Protein AF-A0A5C7Q0V5-F1 (afdb_monomer_lite)

Structure (mmCIF, N/CA/C/O backbone):
data_AF-A0A5C7Q0V5-F1
#
_entry.id   AF-A0A5C7Q0V5-F1
#
loop_
_atom_site.group_PDB
_atom_site.id
_atom_site.type_symbol
_atom_site.label_atom_id
_atom_site.label_alt_id
_atom_site.label_comp_id
_atom_site.label_asym_id
_atom_site.label_entity_id
_atom_site.label_seq_id
_atom_site.pdbx_PDB_ins_code
_atom_site.Cartn_x
_atom_site.Cartn_y
_atom_site.Cartn_z
_atom_site.occupancy
_atom_site.B_iso_or_equiv
_atom_site.auth_seq_id
_atom_site.auth_comp_id
_atom_site.auth_asym_id
_atom_site.auth_atom_id
_atom_site.pdbx_PDB_model_num
ATOM 1 N N . MET A 1 1 ? 32.000 16.708 -32.837 1.00 38.56 1 MET A N 1
ATOM 2 C CA . MET A 1 1 ? 31.139 15.603 -33.320 1.00 38.56 1 MET A CA 1
ATOM 3 C C . MET A 1 1 ? 31.621 15.268 -34.718 1.00 38.56 1 MET A C 1
ATOM 5 O O . MET A 1 1 ? 31.809 16.200 -35.472 1.00 38.56 1 MET A O 1
ATOM 9 N N . SER A 1 2 ? 31.862 14.047 -35.160 1.00 42.34 2 SER A N 1
ATOM 10 C CA . SER A 1 2 ? 31.792 12.709 -34.586 1.00 42.34 2 SER A CA 1
ATOM 11 C C . SER A 1 2 ? 32.319 11.776 -35.696 1.00 42.34 2 SER A C 1
ATOM 13 O O . SER A 1 2 ? 32.243 12.137 -36.866 1.00 42.34 2 SER A O 1
ATOM 15 N N . ILE A 1 3 ? 32.760 10.574 -35.324 1.00 44.34 3 ILE A N 1
ATOM 16 C CA . ILE A 1 3 ? 33.082 9.421 -36.192 1.00 44.34 3 ILE A CA 1
ATOM 17 C C . ILE A 1 3 ? 34.490 9.398 -36.837 1.00 44.34 3 ILE A C 1
ATOM 19 O O . ILE A 1 3 ? 34.679 9.584 -38.030 1.00 44.34 3 ILE A O 1
ATOM 23 N N . VAL A 1 4 ? 35.466 9.150 -35.955 1.00 55.34 4 VAL A N 1
ATOM 24 C CA . VAL A 1 4 ? 36.574 8.162 -36.003 1.00 55.34 4 VAL A CA 1
ATOM 25 C C . VAL A 1 4 ? 37.314 7.899 -37.333 1.00 55.34 4 VAL A C 1
ATOM 27 O O . VAL A 1 4 ? 36.745 7.407 -38.302 1.00 55.34 4 VAL A O 1
ATOM 30 N N . GLY A 1 5 ? 38.640 8.104 -37.304 1.00 58.34 5 GLY A N 1
ATOM 31 C CA . GLY A 1 5 ? 39.598 7.790 -38.370 1.00 58.34 5 GLY A CA 1
ATOM 32 C C . GLY A 1 5 ? 39.695 6.303 -38.723 1.00 58.34 5 GLY A C 1
ATOM 33 O O . GLY A 1 5 ? 40.510 5.577 -38.163 1.00 58.34 5 GLY A O 1
ATOM 34 N N . MET A 1 6 ? 38.878 5.877 -39.682 1.00 66.56 6 MET A N 1
ATOM 35 C CA . MET A 1 6 ? 39.010 4.596 -40.377 1.00 66.56 6 MET A CA 1
ATOM 36 C C . MET A 1 6 ? 39.896 4.743 -41.610 1.00 66.56 6 MET A C 1
ATOM 38 O O . MET A 1 6 ? 39.766 5.709 -42.364 1.00 66.56 6 MET A O 1
ATOM 42 N N . SER A 1 7 ? 40.768 3.762 -41.837 1.00 81.00 7 SER A N 1
ATOM 43 C CA . SER A 1 7 ? 41.510 3.643 -43.089 1.00 81.00 7 SER A CA 1
ATOM 44 C C . SER A 1 7 ? 40.554 3.315 -44.240 1.00 81.00 7 SER A C 1
ATOM 46 O O . SER A 1 7 ? 39.542 2.644 -44.043 1.00 81.00 7 SER A O 1
ATOM 48 N N . MET A 1 8 ? 40.895 3.721 -45.468 1.00 77.56 8 MET A N 1
ATOM 49 C CA . MET A 1 8 ? 40.153 3.332 -46.679 1.00 77.56 8 MET A CA 1
ATOM 50 C C . MET A 1 8 ? 40.000 1.805 -46.784 1.00 77.56 8 MET A C 1
ATOM 52 O O . MET A 1 8 ? 38.980 1.310 -47.255 1.00 77.56 8 MET A O 1
ATOM 56 N N . LYS A 1 9 ? 40.993 1.056 -46.286 1.00 73.88 9 LYS A N 1
ATOM 57 C CA . LYS A 1 9 ? 40.946 -0.406 -46.202 1.00 73.88 9 LYS A CA 1
ATOM 58 C C . LYS A 1 9 ? 39.839 -0.892 -45.260 1.00 73.88 9 LYS A C 1
ATOM 60 O O . LYS A 1 9 ? 39.077 -1.770 -45.642 1.00 73.88 9 LYS A O 1
ATOM 65 N N . ASP A 1 10 ? 39.705 -0.276 -44.088 1.00 80.81 10 ASP A N 1
ATOM 66 C CA . ASP A 1 10 ? 38.681 -0.633 -43.097 1.00 80.81 10 ASP A CA 1
ATOM 67 C C . ASP A 1 10 ? 37.275 -0.280 -43.601 1.00 80.81 10 ASP A C 1
ATOM 69 O O . ASP A 1 10 ? 36.305 -0.976 -43.308 1.00 80.81 10 ASP A O 1
ATOM 73 N N . LEU A 1 11 ? 37.159 0.805 -44.377 1.00 77.31 11 LEU A N 1
ATOM 74 C CA . LEU A 1 11 ? 35.906 1.200 -45.018 1.00 77.31 11 LEU A CA 1
ATOM 75 C C . LEU A 1 11 ? 35.489 0.176 -46.084 1.00 77.31 11 LEU A C 1
ATOM 77 O O . LEU A 1 11 ? 34.338 -0.249 -46.107 1.00 77.31 11 LEU A O 1
ATOM 81 N N . LEU A 1 12 ? 36.434 -0.252 -46.926 1.00 76.62 12 LEU A N 1
ATOM 82 C CA . LEU A 1 12 ? 36.203 -1.274 -47.948 1.00 76.62 12 LEU A CA 1
ATOM 83 C C . LEU A 1 12 ? 35.865 -2.633 -47.327 1.00 76.62 12 LEU A C 1
ATOM 85 O O . LEU A 1 12 ? 34.927 -3.284 -47.773 1.00 76.62 12 LEU A O 1
ATOM 89 N N . GLU A 1 13 ? 36.566 -3.041 -46.266 1.00 82.31 13 GLU A N 1
ATOM 90 C CA . GLU A 1 13 ? 36.266 -4.282 -45.543 1.00 82.31 13 GLU A CA 1
ATOM 91 C C . GLU A 1 13 ? 34.859 -4.261 -44.924 1.00 82.31 13 GLU A C 1
ATOM 93 O O . GLU A 1 13 ? 34.165 -5.276 -44.959 1.00 82.31 13 GLU A O 1
ATOM 98 N N . LYS A 1 14 ? 34.398 -3.108 -44.418 1.00 78.25 14 LYS A N 1
ATOM 99 C CA . LYS A 1 14 ? 33.027 -2.949 -43.908 1.00 78.25 14 LYS A CA 1
ATOM 100 C C . LYS A 1 14 ? 31.972 -3.027 -45.003 1.00 78.25 14 LYS A C 1
ATOM 102 O O . LYS A 1 14 ? 30.993 -3.738 -44.821 1.00 78.25 14 LYS A O 1
ATOM 107 N N . ILE A 1 15 ? 32.190 -2.347 -46.128 1.00 80.44 15 ILE A N 1
ATOM 108 C CA . ILE A 1 15 ? 31.266 -2.380 -47.272 1.00 80.44 15 ILE A CA 1
ATOM 109 C C . ILE A 1 15 ? 31.102 -3.821 -47.768 1.00 80.44 15 ILE A C 1
ATOM 111 O O . ILE A 1 15 ? 29.982 -4.305 -47.889 1.00 80.44 15 ILE A O 1
ATOM 115 N N . ILE A 1 16 ? 32.216 -4.536 -47.947 1.00 80.94 16 ILE A N 1
ATOM 116 C CA . ILE A 1 16 ? 32.208 -5.942 -48.374 1.00 80.94 16 ILE A CA 1
ATOM 117 C C . ILE A 1 16 ? 31.508 -6.835 -47.334 1.00 80.94 16 ILE A C 1
ATOM 119 O O . ILE A 1 16 ? 30.770 -7.752 -47.691 1.00 80.94 16 ILE A O 1
ATOM 123 N N . ALA A 1 17 ? 31.724 -6.591 -46.037 1.00 79.69 17 ALA A N 1
ATOM 124 C CA . ALA A 1 17 ? 31.079 -7.359 -44.972 1.00 79.69 17 ALA A CA 1
ATOM 125 C C . ALA A 1 17 ? 29.563 -7.118 -44.888 1.00 79.69 17 ALA A C 1
ATOM 127 O O . ALA A 1 17 ? 28.824 -8.045 -44.553 1.00 79.69 17 ALA A O 1
ATOM 128 N N . ASP A 1 18 ? 29.103 -5.902 -45.177 1.00 83.75 18 ASP A N 1
ATOM 129 C CA . ASP A 1 18 ? 27.681 -5.561 -45.197 1.00 83.75 18 ASP A CA 1
ATOM 130 C C . ASP A 1 18 ? 26.986 -6.141 -46.442 1.00 83.75 18 ASP A C 1
ATOM 132 O O . ASP A 1 18 ? 25.908 -6.719 -46.307 1.00 83.75 18 ASP A O 1
ATOM 136 N N . GLU A 1 19 ? 27.626 -6.118 -47.620 1.00 84.94 19 GLU A N 1
ATOM 137 C CA . GLU A 1 19 ? 27.126 -6.806 -48.827 1.00 84.94 19 GLU A CA 1
ATOM 138 C C . GLU A 1 19 ? 26.976 -8.314 -48.591 1.00 84.94 19 GLU A C 1
ATOM 140 O O . GLU A 1 19 ? 25.911 -8.887 -48.823 1.00 84.94 19 GLU A O 1
ATO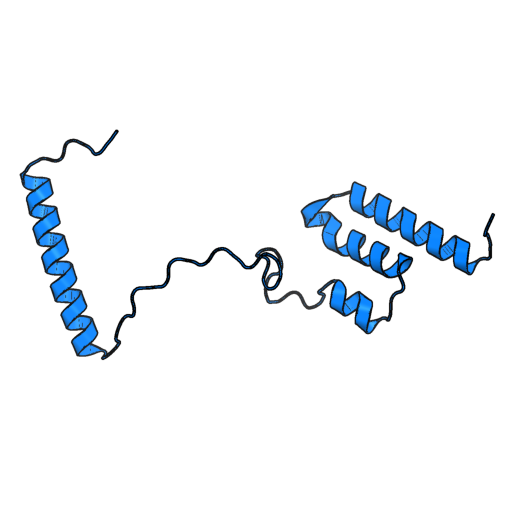M 145 N N . LYS A 1 20 ? 28.008 -8.949 -48.024 1.00 82.31 20 LYS A N 1
ATOM 146 C CA . LYS A 1 20 ? 27.986 -10.382 -47.704 1.00 82.31 20 LYS A CA 1
ATOM 147 C C . LYS A 1 20 ? 26.894 -10.742 -46.687 1.00 82.31 20 LYS A C 1
ATOM 149 O O . LYS A 1 20 ? 26.315 -11.824 -46.753 1.00 82.31 20 LYS A O 1
ATOM 154 N N . ARG A 1 21 ? 26.601 -9.840 -45.745 1.00 77.00 21 ARG A N 1
ATOM 155 C CA . ARG A 1 21 ? 25.539 -10.018 -44.744 1.00 77.00 21 ARG A CA 1
ATOM 156 C C . ARG A 1 21 ? 24.153 -9.958 -45.375 1.00 77.00 21 ARG A C 1
ATOM 158 O O . ARG A 1 21 ? 23.281 -10.726 -44.977 1.00 77.00 21 ARG A O 1
ATOM 165 N N . GLU A 1 22 ? 23.946 -9.071 -46.343 1.00 77.50 22 GLU A N 1
ATOM 166 C CA . GLU A 1 22 ? 22.676 -8.995 -47.067 1.00 77.50 22 GLU A CA 1
ATOM 167 C C . GLU A 1 22 ? 22.470 -10.215 -47.981 1.00 77.50 22 GLU A C 1
ATOM 169 O O . GLU A 1 22 ? 21.352 -10.728 -48.051 1.00 77.50 22 GLU A O 1
ATOM 174 N N . GLU A 1 23 ? 23.532 -10.762 -48.584 1.00 81.31 23 GLU A N 1
ATOM 175 C CA . GLU A 1 23 ? 23.467 -12.033 -49.324 1.00 81.31 23 GLU A CA 1
ATOM 176 C C . GLU A 1 23 ? 23.086 -13.218 -48.418 1.00 81.31 23 GLU A C 1
ATOM 178 O O . GLU A 1 23 ? 22.157 -13.966 -48.730 1.00 81.31 23 GLU A O 1
ATOM 183 N N . GLU A 1 24 ? 23.737 -13.360 -47.258 1.00 81.81 24 GLU A N 1
ATOM 184 C CA . GLU A 1 24 ? 23.441 -14.426 -46.287 1.00 81.81 24 GLU A CA 1
ATOM 185 C C . GLU A 1 24 ? 22.008 -14.314 -45.740 1.00 81.81 24 GLU A C 1
ATOM 187 O O . GLU A 1 24 ? 21.281 -15.303 -45.615 1.00 81.81 24 GLU A O 1
ATOM 192 N N . LYS A 1 25 ? 21.557 -13.088 -45.468 1.00 74.25 25 LYS A N 1
ATOM 193 C CA . LYS A 1 25 ? 20.191 -12.798 -45.025 1.00 74.25 25 LYS A CA 1
ATOM 194 C C . LYS A 1 25 ? 19.159 -13.158 -46.094 1.00 74.25 25 LYS A C 1
ATOM 196 O O . LYS A 1 25 ? 18.140 -13.766 -45.762 1.00 74.25 25 LYS A O 1
ATOM 201 N N . ALA A 1 26 ? 19.419 -12.841 -47.363 1.00 78.56 26 ALA A N 1
ATOM 202 C CA . ALA A 1 26 ? 18.552 -13.228 -48.474 1.00 78.56 26 ALA A CA 1
ATOM 203 C C . ALA A 1 26 ? 18.472 -14.757 -48.631 1.00 78.56 26 ALA A C 1
ATOM 205 O O . ALA A 1 26 ? 17.393 -15.305 -48.873 1.00 78.56 26 ALA A O 1
ATOM 206 N N . GLU A 1 27 ? 19.588 -15.464 -48.432 1.00 81.06 27 GLU A N 1
ATOM 207 C CA . GLU A 1 27 ? 19.628 -16.926 -48.470 1.00 81.06 27 GLU A CA 1
ATOM 208 C C . GLU A 1 27 ? 18.843 -17.556 -47.307 1.00 81.06 27 GLU A C 1
ATOM 210 O O . GLU A 1 27 ? 18.080 -18.502 -47.516 1.00 81.06 27 GLU A O 1
ATOM 215 N N . LEU A 1 28 ? 18.943 -16.997 -46.098 1.00 71.00 28 LEU A N 1
ATOM 216 C CA . LEU A 1 28 ? 18.163 -17.430 -44.934 1.00 71.00 28 LEU A CA 1
ATOM 217 C C . LEU A 1 28 ? 16.658 -17.201 -45.123 1.00 71.00 28 LEU A C 1
ATOM 219 O O . LEU A 1 28 ? 15.869 -18.104 -44.837 1.00 71.00 28 LEU A O 1
ATOM 223 N N . ILE A 1 29 ? 16.253 -16.042 -45.653 1.00 75.31 29 ILE A N 1
ATOM 224 C CA . ILE A 1 29 ? 14.848 -15.746 -45.978 1.00 75.31 29 ILE A CA 1
ATOM 225 C C . ILE A 1 29 ? 14.328 -16.744 -47.017 1.00 75.31 29 ILE A C 1
ATOM 227 O O . ILE A 1 29 ? 13.249 -17.307 -46.845 1.00 75.31 29 ILE A O 1
ATOM 231 N N . LYS A 1 30 ? 15.115 -17.048 -48.055 1.00 79.38 30 LYS A N 1
ATOM 232 C CA . LYS A 1 30 ? 14.757 -18.049 -49.070 1.00 79.38 30 LYS A CA 1
ATOM 233 C C . LYS A 1 30 ? 14.664 -19.468 -48.497 1.00 79.38 30 LYS A C 1
ATOM 235 O O . LYS A 1 30 ? 13.809 -20.241 -48.919 1.00 79.38 30 LYS A O 1
ATOM 240 N N . LYS A 1 31 ? 15.543 -19.820 -47.556 1.00 77.62 31 LYS A N 1
ATOM 241 C CA . LYS A 1 31 ? 15.616 -21.152 -46.940 1.00 77.62 31 LYS A CA 1
ATOM 242 C C . LYS A 1 31 ? 14.489 -21.414 -45.942 1.00 77.62 31 LYS A C 1
ATOM 244 O O . LYS A 1 31 ? 14.025 -22.548 -45.856 1.00 77.62 31 LYS A O 1
ATOM 249 N N . TYR A 1 32 ? 14.072 -20.395 -45.192 1.00 75.56 32 TYR A N 1
ATOM 250 C CA . TYR A 1 32 ? 13.111 -20.547 -44.096 1.00 75.56 32 TYR A CA 1
ATOM 251 C C . TYR A 1 32 ? 11.765 -19.842 -44.327 1.00 75.56 32 TYR A C 1
ATOM 253 O O . TYR A 1 32 ? 10.848 -20.051 -43.541 1.00 75.56 32 TYR A O 1
ATOM 261 N N . GLY A 1 33 ? 11.614 -19.049 -45.395 1.00 60.22 33 GLY A N 1
ATOM 262 C CA . GLY A 1 33 ? 10.343 -18.432 -45.800 1.00 60.22 33 GLY A CA 1
ATOM 263 C C . GLY A 1 33 ? 9.780 -17.401 -44.815 1.00 60.22 33 GLY A C 1
ATOM 264 O O . GLY A 1 33 ? 8.585 -17.128 -44.844 1.00 60.22 33 GLY A O 1
ATOM 265 N N . VAL A 1 34 ? 10.612 -16.862 -43.920 1.00 59.75 34 VAL A N 1
ATOM 266 C CA . VAL A 1 34 ? 10.201 -15.880 -42.908 1.00 59.75 34 VAL A CA 1
ATOM 267 C C . VAL A 1 34 ? 10.430 -14.478 -43.463 1.00 59.75 34 VAL A C 1
ATOM 269 O O . VAL A 1 34 ? 11.573 -14.042 -43.603 1.00 59.75 34 VAL A O 1
ATOM 272 N N . GLU A 1 35 ? 9.351 -13.762 -43.769 1.00 54.56 35 GLU A N 1
ATOM 273 C CA . GLU A 1 35 ? 9.401 -12.317 -43.991 1.00 54.56 35 GLU A CA 1
ATOM 274 C C . GLU A 1 35 ? 9.726 -11.643 -42.651 1.00 54.56 35 GLU A C 1
ATOM 276 O O . GLU A 1 35 ? 8.920 -11.633 -41.720 1.00 54.56 35 GLU A O 1
ATOM 281 N N . ILE A 1 36 ? 10.954 -11.143 -42.510 1.00 56.41 36 ILE A N 1
ATOM 282 C CA . ILE A 1 36 ? 11.370 -10.404 -41.318 1.00 56.41 36 ILE A CA 1
ATOM 283 C C . ILE A 1 36 ? 10.858 -8.971 -41.485 1.00 56.41 36 ILE A C 1
ATOM 285 O O . ILE A 1 36 ? 11.552 -8.121 -42.043 1.00 56.41 36 ILE A O 1
ATOM 289 N N . GLU A 1 37 ? 9.633 -8.712 -41.028 1.00 54.78 37 GLU A N 1
ATOM 290 C CA . GLU A 1 37 ? 9.153 -7.348 -40.780 1.00 54.78 37 GLU A CA 1
ATOM 291 C C . GLU A 1 37 ? 10.224 -6.595 -39.968 1.00 54.78 37 GLU A C 1
ATOM 293 O O . GLU A 1 37 ? 10.756 -7.163 -39.001 1.00 54.78 37 GLU A O 1
ATOM 298 N N . PRO A 1 38 ? 10.599 -5.354 -40.344 1.00 57.38 38 PRO A N 1
ATOM 299 C CA . PRO A 1 38 ? 11.613 -4.600 -39.623 1.00 57.38 38 PRO A CA 1
ATOM 300 C C . PRO A 1 38 ? 11.187 -4.524 -38.162 1.00 57.38 38 PRO A C 1
ATOM 302 O O . PRO A 1 38 ? 10.132 -3.984 -37.833 1.00 57.38 38 PRO A O 1
ATOM 305 N N . THR A 1 39 ? 11.998 -5.137 -37.298 1.00 48.56 39 THR A N 1
ATOM 306 C CA . THR A 1 39 ? 11.712 -5.298 -35.876 1.00 48.56 39 THR A CA 1
ATOM 307 C C . THR A 1 39 ? 11.288 -3.949 -35.316 1.00 48.56 39 THR A C 1
ATOM 309 O O . THR A 1 39 ? 12.093 -3.012 -35.302 1.00 48.56 39 THR A O 1
ATOM 312 N N . MET A 1 40 ? 10.020 -3.833 -34.910 1.00 49.12 40 MET A N 1
ATOM 313 C CA . MET A 1 40 ? 9.507 -2.624 -34.280 1.00 49.12 40 MET A CA 1
ATOM 314 C C . MET A 1 40 ? 10.478 -2.253 -33.160 1.00 49.12 40 MET A C 1
ATOM 316 O O . MET A 1 40 ? 10.801 -3.096 -32.319 1.00 49.12 40 MET A O 1
ATOM 320 N N . ALA A 1 41 ? 10.991 -1.021 -33.189 1.00 56.03 41 ALA A N 1
ATOM 321 C CA . ALA A 1 41 ? 11.829 -0.499 -32.119 1.00 56.03 41 ALA A CA 1
ATOM 322 C C . ALA A 1 41 ? 11.178 -0.826 -30.762 1.00 56.03 41 ALA A C 1
ATOM 324 O O . ALA A 1 41 ? 9.945 -0.794 -30.682 1.00 56.03 41 ALA A O 1
ATOM 325 N N . PRO A 1 42 ? 11.956 -1.162 -29.714 1.00 54.16 42 PRO A N 1
ATOM 326 C CA . PRO A 1 42 ? 11.389 -1.473 -28.409 1.00 54.16 42 PRO A CA 1
ATOM 327 C C . PRO A 1 42 ? 10.478 -0.320 -27.989 1.00 54.16 42 PRO A C 1
ATOM 329 O O . PRO A 1 42 ? 10.942 0.800 -27.766 1.00 54.16 42 PRO A O 1
ATOM 332 N N . GLN A 1 43 ? 9.171 -0.586 -27.963 1.00 57.41 43 GLN A N 1
ATOM 333 C CA . GLN A 1 43 ? 8.185 0.412 -27.579 1.00 57.41 43 GLN A CA 1
ATOM 334 C C . GLN A 1 43 ? 8.457 0.796 -26.121 1.00 57.41 43 GLN A C 1
ATOM 336 O O . GLN A 1 43 ? 8.768 -0.089 -25.312 1.00 57.41 43 GLN A O 1
ATOM 341 N N . PRO A 1 44 ? 8.383 2.090 -25.762 1.00 59.78 44 PRO A N 1
ATOM 342 C CA . PRO A 1 44 ? 8.527 2.493 -24.373 1.00 59.78 44 PRO A CA 1
ATOM 343 C C . PRO A 1 44 ? 7.489 1.735 -23.530 1.00 59.78 44 PRO A C 1
ATOM 345 O O . PRO A 1 44 ? 6.346 1.589 -23.971 1.00 59.78 44 PRO A O 1
ATOM 348 N N . PRO A 1 45 ? 7.870 1.216 -22.350 1.00 63.75 45 PRO A N 1
ATOM 349 C CA . PRO A 1 45 ? 6.970 0.402 -21.548 1.00 63.75 45 PRO A CA 1
ATOM 350 C C . PRO A 1 45 ? 5.708 1.194 -21.198 1.00 63.75 45 PRO A C 1
ATOM 352 O O . PRO A 1 45 ? 5.793 2.351 -20.779 1.00 63.75 45 PRO A O 1
ATOM 355 N N . ASP A 1 46 ? 4.542 0.568 -21.361 1.00 71.31 46 ASP A N 1
ATOM 356 C CA . ASP A 1 46 ? 3.265 1.164 -20.980 1.00 71.31 46 ASP A CA 1
ATOM 357 C C . ASP A 1 46 ? 3.212 1.295 -19.454 1.00 71.31 46 ASP A C 1
ATOM 359 O O . ASP A 1 46 ? 2.894 0.360 -18.725 1.00 71.31 46 ASP A O 1
ATOM 363 N N . MET A 1 47 ? 3.540 2.484 -18.959 1.00 68.50 47 MET A N 1
ATOM 364 C CA . MET A 1 47 ? 3.619 2.780 -17.529 1.00 68.50 47 MET A CA 1
ATOM 365 C C . MET A 1 47 ? 2.266 2.736 -16.806 1.00 68.50 47 MET A C 1
ATOM 367 O O . MET A 1 47 ? 2.251 2.881 -15.582 1.00 68.50 47 MET A O 1
ATOM 371 N N . VAL A 1 48 ? 1.154 2.572 -17.529 1.00 64.81 48 VAL A N 1
ATOM 372 C CA . VAL A 1 48 ? -0.199 2.482 -16.971 1.00 64.81 48 VAL A CA 1
ATOM 373 C C . VAL A 1 48 ? -0.679 1.035 -16.975 1.00 64.81 48 VAL A C 1
ATOM 375 O O . VAL A 1 48 ? -1.066 0.533 -15.922 1.00 64.81 48 VAL A O 1
ATOM 378 N N . ASN A 1 49 ? -0.619 0.355 -18.123 1.00 62.22 49 ASN A N 1
ATOM 379 C CA . ASN A 1 49 ? -1.184 -0.990 -18.275 1.00 62.22 49 ASN A CA 1
ATOM 380 C C . ASN A 1 49 ? -0.156 -2.114 -18.091 1.00 62.22 49 ASN A C 1
ATOM 382 O O . ASN A 1 49 ? -0.532 -3.218 -17.705 1.00 62.22 49 ASN A O 1
ATOM 386 N N . GLN A 1 50 ? 1.130 -1.861 -18.361 1.00 59.44 50 GLN A N 1
ATOM 387 C CA . GLN A 1 50 ? 2.212 -2.849 -18.227 1.00 59.44 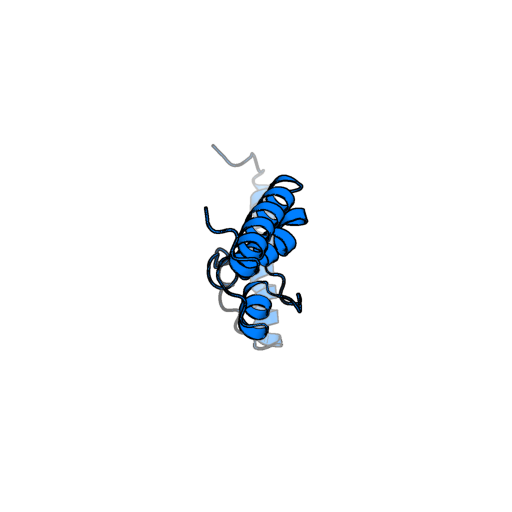50 GLN A CA 1
ATOM 388 C C . GLN A 1 50 ? 3.500 -2.231 -17.658 1.00 59.44 50 GLN A C 1
ATOM 390 O O . GLN A 1 50 ? 4.560 -2.274 -18.296 1.00 59.44 50 GLN A O 1
ATOM 395 N N . PRO A 1 51 ? 3.454 -1.622 -16.459 1.00 63.09 51 PRO A N 1
ATOM 396 C CA . PRO A 1 51 ? 4.623 -0.946 -15.932 1.00 63.09 51 PRO A CA 1
ATOM 397 C C . PRO A 1 51 ? 5.717 -1.993 -15.667 1.00 63.09 51 PRO A C 1
ATOM 399 O O . PRO A 1 51 ? 5.422 -3.050 -15.111 1.00 63.09 51 PRO A O 1
ATOM 402 N N . PRO A 1 52 ? 6.996 -1.715 -15.969 1.00 58.03 52 PRO A N 1
ATOM 403 C CA . PRO A 1 52 ? 8.063 -2.725 -15.973 1.00 58.03 52 PRO A CA 1
ATOM 404 C C . PRO A 1 52 ? 8.391 -3.292 -14.578 1.00 58.03 52 PRO A C 1
ATOM 406 O O . PRO A 1 52 ? 9.194 -4.211 -14.438 1.00 58.03 52 PRO A O 1
ATOM 409 N N . HIS A 1 53 ? 7.769 -2.738 -13.536 1.00 58.91 53 HIS A N 1
ATOM 410 C CA . HIS A 1 53 ? 7.847 -3.191 -12.152 1.00 58.91 53 HIS A CA 1
ATOM 411 C C . HIS A 1 53 ? 6.716 -4.152 -11.748 1.00 58.91 53 HIS A C 1
ATOM 413 O O . HIS A 1 53 ? 6.749 -4.657 -10.631 1.00 58.91 53 HIS A O 1
ATOM 419 N N . TYR A 1 54 ? 5.760 -4.435 -12.637 1.00 53.03 54 TYR A N 1
ATOM 420 C CA . TYR A 1 54 ? 4.832 -5.556 -12.514 1.00 53.03 54 TYR A CA 1
ATOM 421 C C . TYR A 1 54 ? 5.403 -6.699 -13.343 1.00 53.03 54 TYR A C 1
ATOM 423 O O . TYR A 1 54 ? 5.213 -6.784 -14.556 1.00 53.03 54 TYR A O 1
ATOM 431 N N . ARG A 1 55 ? 6.199 -7.557 -12.705 1.00 49.88 55 ARG A N 1
ATOM 432 C CA . ARG A 1 55 ? 6.656 -8.776 -13.367 1.00 49.88 55 ARG A CA 1
ATOM 433 C C . ARG A 1 55 ? 5.438 -9.670 -13.563 1.00 49.88 55 ARG A C 1
ATOM 435 O O . ARG A 1 55 ? 4.786 -10.042 -12.591 1.00 49.88 55 ARG A O 1
ATOM 442 N N . ALA A 1 56 ? 5.143 -10.006 -14.817 1.00 42.66 56 ALA A N 1
ATOM 443 C CA . ALA A 1 56 ? 4.206 -11.067 -15.155 1.00 42.66 56 ALA A CA 1
ATOM 444 C C . ALA A 1 56 ? 4.599 -12.328 -14.362 1.00 42.66 56 ALA A C 1
ATOM 446 O O . ALA A 1 56 ? 5.629 -12.937 -14.646 1.00 42.66 56 ALA A O 1
ATOM 447 N N . GLY A 1 57 ? 3.837 -12.647 -13.310 1.00 44.50 57 GLY A N 1
ATOM 448 C CA . GLY A 1 57 ? 4.139 -13.751 -12.395 1.00 44.50 57 GLY A CA 1
ATOM 449 C C . GLY A 1 57 ? 3.883 -13.494 -10.906 1.00 44.50 57 GLY A C 1
ATOM 450 O O . GLY A 1 57 ? 3.785 -14.468 -10.165 1.00 44.50 57 GLY A O 1
ATOM 451 N N . ASP A 1 58 ? 3.722 -12.249 -10.444 1.00 52.28 58 ASP A N 1
ATOM 452 C CA . ASP A 1 58 ? 3.367 -12.015 -9.036 1.00 52.28 58 ASP A CA 1
ATOM 453 C C . ASP A 1 58 ? 1.871 -12.275 -8.805 1.00 52.28 58 ASP A C 1
ATOM 455 O O . ASP A 1 58 ? 1.007 -11.471 -9.148 1.00 52.28 58 ASP A O 1
ATOM 459 N N . THR A 1 59 ? 1.563 -13.412 -8.177 1.00 54.12 59 THR A N 1
ATOM 460 C CA . THR A 1 59 ? 0.218 -13.892 -7.796 1.00 54.12 59 THR A CA 1
ATOM 461 C C . THR A 1 59 ? -0.622 -12.871 -7.002 1.00 54.12 59 THR A C 1
ATOM 463 O O . THR A 1 59 ? -1.830 -13.047 -6.855 1.00 54.12 59 THR A O 1
ATOM 466 N N . TYR A 1 60 ? -0.015 -11.790 -6.497 1.00 65.44 60 TYR A N 1
ATOM 467 C CA . TYR A 1 60 ? -0.614 -10.861 -5.537 1.00 65.44 60 TYR A CA 1
ATOM 468 C C . TYR A 1 60 ? -0.491 -9.391 -5.962 1.00 65.44 60 TYR A C 1
ATOM 470 O O . TYR A 1 60 ? 0.020 -8.551 -5.216 1.00 65.44 60 TYR A O 1
ATOM 478 N N . GLU A 1 61 ? -0.989 -9.044 -7.152 1.00 79.56 61 GLU A N 1
ATOM 479 C CA . GLU A 1 61 ? -1.220 -7.637 -7.495 1.00 79.56 61 GLU A CA 1
ATOM 480 C C . GLU A 1 61 ? -2.075 -6.971 -6.409 1.00 79.56 61 GLU A C 1
ATOM 482 O O . GLU A 1 61 ? -3.152 -7.449 -6.051 1.00 79.56 61 GLU A O 1
ATOM 487 N N . THR A 1 62 ? -1.597 -5.842 -5.884 1.00 86.50 62 THR A N 1
ATOM 488 C CA . THR A 1 62 ? -2.225 -5.166 -4.736 1.00 86.50 62 THR A CA 1
ATOM 489 C C . THR A 1 62 ? -3.696 -4.853 -4.997 1.00 86.50 62 THR A C 1
ATOM 491 O O . THR A 1 62 ? -4.524 -5.039 -4.110 1.00 86.50 62 THR A O 1
ATOM 494 N N . ILE A 1 63 ? -4.027 -4.410 -6.214 1.00 86.50 63 ILE A N 1
ATOM 495 C CA . ILE A 1 63 ? -5.406 -4.093 -6.592 1.00 86.50 63 ILE A CA 1
ATOM 496 C C . ILE A 1 63 ? -6.311 -5.328 -6.531 1.00 86.50 63 ILE A C 1
ATOM 498 O O . ILE A 1 63 ? -7.389 -5.251 -5.952 1.00 86.50 63 ILE A O 1
ATOM 502 N N . ARG A 1 64 ? -5.829 -6.492 -6.987 1.00 87.56 64 ARG A N 1
ATOM 503 C CA . ARG A 1 64 ? -6.587 -7.749 -6.934 1.00 87.56 64 ARG A CA 1
ATOM 504 C C . ARG A 1 64 ? -6.862 -8.191 -5.504 1.00 87.56 64 ARG A C 1
ATOM 506 O O . ARG A 1 64 ? -7.950 -8.673 -5.222 1.00 87.56 64 ARG A O 1
ATOM 513 N N . VAL A 1 65 ? -5.904 -8.013 -4.591 1.00 89.19 65 VAL A N 1
ATOM 514 C CA . VAL A 1 65 ? -6.102 -8.316 -3.161 1.00 89.19 65 VAL A CA 1
ATOM 515 C C . VAL A 1 65 ? -7.141 -7.378 -2.545 1.00 89.19 65 VAL A C 1
ATOM 517 O O . VAL A 1 65 ? -8.024 -7.829 -1.818 1.00 89.19 65 VAL A O 1
ATOM 520 N N . ILE A 1 66 ? -7.060 -6.081 -2.856 1.00 92.75 66 ILE A N 1
ATOM 521 C CA . ILE A 1 66 ? -8.016 -5.074 -2.379 1.00 92.75 66 ILE A CA 1
ATOM 522 C C . ILE A 1 66 ? -9.434 -5.408 -2.852 1.00 92.75 66 ILE A C 1
ATOM 524 O O . ILE A 1 66 ? -10.358 -5.379 -2.043 1.00 92.75 66 ILE A O 1
ATOM 528 N N . GLU A 1 67 ? -9.599 -5.765 -4.126 1.00 90.94 67 GLU A N 1
ATOM 529 C CA . GLU A 1 67 ? -10.891 -6.136 -4.708 1.00 90.94 67 GLU A CA 1
ATOM 530 C C . GLU A 1 67 ? -11.411 -7.468 -4.153 1.00 90.94 67 GLU A C 1
ATOM 532 O O . GLU A 1 67 ? -12.550 -7.538 -3.695 1.00 90.94 67 GLU A O 1
ATOM 537 N N . ALA A 1 68 ? -10.575 -8.512 -4.116 1.00 91.56 68 ALA A N 1
ATOM 538 C CA . ALA A 1 68 ? -10.971 -9.844 -3.658 1.00 91.56 68 ALA A CA 1
ATOM 539 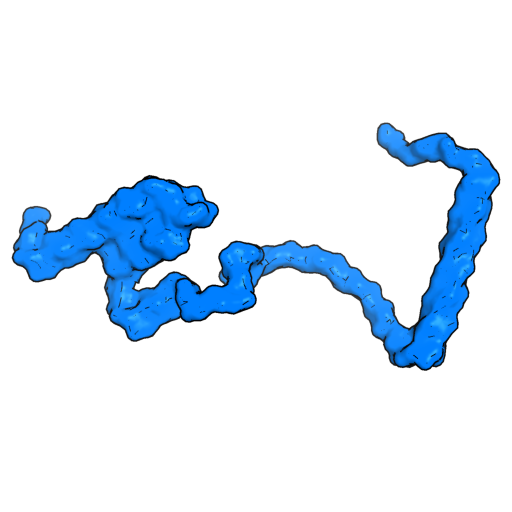C C . ALA A 1 68 ? -11.400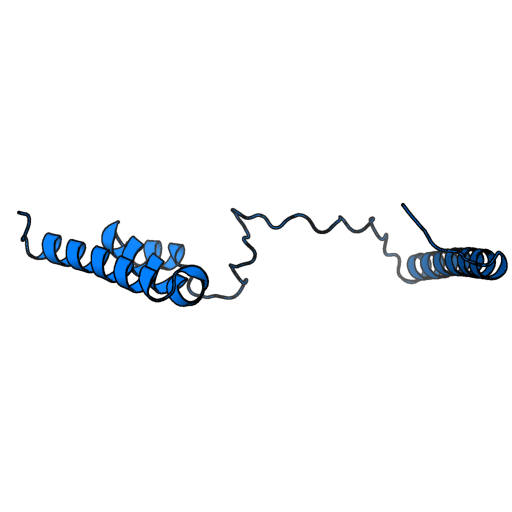 -9.868 -2.184 1.00 91.56 68 ALA A C 1
ATOM 541 O O . ALA A 1 68 ? -12.294 -10.624 -1.811 1.00 91.56 68 ALA A O 1
ATOM 542 N N . TRP A 1 69 ? -10.767 -9.055 -1.335 1.00 94.50 69 TRP A N 1
A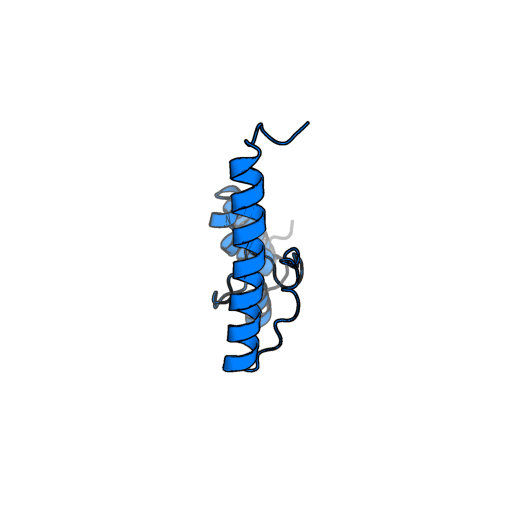TOM 543 C CA . TRP A 1 69 ? -11.118 -8.949 0.085 1.00 94.50 69 TRP A CA 1
ATOM 544 C C . TRP A 1 69 ? -12.091 -7.799 0.373 1.00 94.50 69 TRP A C 1
ATOM 546 O O . TRP A 1 69 ? -12.421 -7.565 1.536 1.00 94.50 69 TRP A O 1
ATOM 556 N N . ASN A 1 70 ? -12.544 -7.085 -0.665 1.00 95.62 70 ASN A N 1
ATOM 557 C CA . ASN A 1 70 ? -13.404 -5.908 -0.571 1.00 95.62 70 ASN A CA 1
ATOM 558 C C . ASN A 1 70 ? -12.906 -4.897 0.482 1.00 95.62 70 ASN A C 1
ATOM 560 O O . ASN A 1 70 ? -13.643 -4.451 1.368 1.00 95.62 70 ASN A O 1
ATOM 564 N N . LEU A 1 71 ? -11.608 -4.580 0.432 1.00 95.56 71 LEU A N 1
ATOM 565 C CA . LEU A 1 71 ? -10.987 -3.674 1.391 1.00 95.56 71 LEU A CA 1
ATOM 566 C C . LEU A 1 71 ? -11.429 -2.236 1.110 1.00 95.56 71 LEU A C 1
ATOM 568 O O . LEU A 1 71 ? -11.172 -1.685 0.042 1.00 95.56 71 LEU A O 1
ATOM 572 N N . GLY A 1 72 ? -12.044 -1.598 2.107 1.00 94.94 72 GLY A N 1
ATOM 573 C CA . GLY A 1 72 ? -12.362 -0.171 2.059 1.00 94.94 72 GLY A CA 1
ATOM 574 C C . GLY A 1 72 ? -11.112 0.720 2.050 1.00 94.94 72 GLY A C 1
ATOM 575 O O . GLY A 1 72 ? -9.978 0.250 2.139 1.00 94.94 72 GLY A O 1
ATOM 576 N N . PHE A 1 73 ? -11.317 2.039 2.006 1.00 96.44 73 PHE A N 1
ATOM 577 C CA . PHE A 1 73 ? -10.246 3.024 1.801 1.00 96.44 73 PHE A CA 1
ATOM 578 C C . PHE A 1 73 ? -9.032 2.855 2.732 1.00 96.44 73 PHE A C 1
ATOM 580 O O . PHE A 1 73 ? -7.897 2.822 2.255 1.00 96.44 73 PHE A O 1
ATOM 587 N N . ASN A 1 74 ? -9.244 2.729 4.046 1.00 97.94 74 ASN A N 1
ATOM 588 C CA . ASN A 1 74 ? -8.132 2.627 4.995 1.00 97.94 74 ASN A CA 1
ATOM 589 C C . ASN A 1 74 ? -7.358 1.313 4.825 1.00 97.94 74 ASN A C 1
ATOM 591 O O . ASN A 1 74 ? -6.141 1.327 4.646 1.00 97.94 74 ASN A O 1
ATOM 595 N N . LEU A 1 75 ? -8.067 0.181 4.826 1.00 98.00 75 LEU A N 1
ATOM 596 C CA . LEU A 1 75 ? -7.460 -1.145 4.705 1.00 98.00 75 LEU A CA 1
ATOM 597 C C . LEU A 1 75 ? -6.762 -1.338 3.355 1.00 98.00 75 LEU A C 1
ATOM 599 O O . LEU A 1 75 ? -5.649 -1.860 3.310 1.00 98.00 75 LEU A O 1
ATOM 603 N N . GLY A 1 76 ? -7.359 -0.850 2.266 1.00 97.44 76 GLY A N 1
ATOM 604 C CA . GLY A 1 76 ? -6.747 -0.907 0.943 1.00 97.44 76 GLY A CA 1
ATOM 605 C C . GLY A 1 76 ? -5.463 -0.079 0.860 1.00 97.44 76 GLY A C 1
ATOM 606 O O . GLY A 1 76 ? -4.457 -0.539 0.320 1.00 97.44 76 GLY A O 1
ATOM 607 N N . ASN A 1 77 ?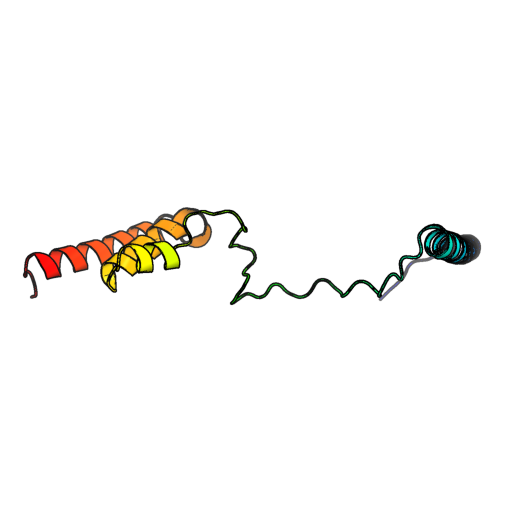 -5.438 1.114 1.466 1.00 98.06 77 ASN A N 1
ATOM 608 C CA . ASN A 1 77 ? -4.207 1.899 1.558 1.00 98.06 77 ASN A CA 1
ATOM 609 C C . ASN A 1 77 ? -3.142 1.206 2.417 1.00 98.06 77 ASN A C 1
ATOM 611 O O . ASN A 1 77 ? -1.980 1.187 2.014 1.00 98.06 77 ASN A O 1
ATOM 615 N N . ALA A 1 78 ? -3.514 0.613 3.555 1.00 98.06 78 ALA A N 1
ATOM 616 C CA . ALA A 1 78 ? -2.577 -0.128 4.395 1.00 98.06 78 ALA A CA 1
ATOM 617 C C . ALA A 1 78 ? -1.907 -1.274 3.618 1.00 98.06 78 ALA A C 1
ATOM 619 O O . ALA A 1 78 ? -0.678 -1.332 3.562 1.00 98.06 78 ALA A O 1
ATOM 620 N N . VAL A 1 79 ? -2.694 -2.111 2.929 1.00 96.44 79 VAL A N 1
ATOM 621 C CA . VAL A 1 79 ? -2.174 -3.198 2.080 1.00 96.44 79 VAL A CA 1
ATOM 622 C C . VAL A 1 79 ? -1.293 -2.657 0.955 1.00 96.44 79 VAL A C 1
ATOM 624 O O . VAL A 1 79 ? -0.197 -3.172 0.747 1.00 96.44 79 VAL A O 1
ATOM 627 N N . LYS A 1 80 ? -1.699 -1.570 0.286 1.00 94.62 80 LYS A N 1
ATOM 628 C CA . LYS A 1 80 ? -0.884 -0.905 -0.743 1.00 94.62 80 LYS A CA 1
ATOM 629 C C . LYS A 1 80 ? 0.484 -0.476 -0.234 1.00 94.62 80 LYS A C 1
ATOM 631 O O . LYS A 1 80 ? 1.458 -0.595 -0.966 1.00 94.62 80 LYS A O 1
ATOM 636 N N . TYR A 1 81 ? 0.574 0.070 0.976 1.00 96.38 81 TYR A N 1
ATOM 637 C CA . TYR A 1 81 ? 1.859 0.486 1.536 1.00 96.38 81 TYR A CA 1
ATOM 638 C C . TYR A 1 81 ? 2.706 -0.710 2.004 1.00 96.38 81 TYR A C 1
ATOM 640 O O . TYR A 1 81 ? 3.924 -0.692 1.831 1.00 96.38 81 TYR A O 1
ATOM 648 N N . ILE A 1 82 ? 2.072 -1.777 2.499 1.00 95.00 82 ILE A N 1
ATOM 649 C CA . ILE A 1 82 ? 2.737 -3.044 2.851 1.00 95.00 82 ILE A CA 1
ATOM 650 C C . ILE A 1 82 ? 3.248 -3.790 1.610 1.00 95.00 82 ILE A C 1
ATOM 652 O O . ILE A 1 82 ? 4.272 -4.454 1.681 1.00 95.00 82 ILE A O 1
ATOM 656 N N . SER A 1 83 ? 2.599 -3.706 0.453 1.00 91.56 83 SER A N 1
ATOM 657 C CA . SER A 1 83 ? 3.103 -4.404 -0.738 1.00 91.56 83 SER A CA 1
ATOM 658 C C . SER A 1 83 ? 4.309 -3.698 -1.372 1.00 91.56 83 SER A C 1
ATOM 660 O O . SER A 1 83 ? 5.203 -4.347 -1.905 1.00 91.56 83 SER A O 1
ATOM 662 N N . ARG A 1 84 ? 4.382 -2.362 -1.287 1.00 90.50 84 ARG A N 1
ATOM 663 C CA . ARG A 1 84 ? 5.408 -1.552 -1.977 1.00 90.50 84 ARG A CA 1
ATOM 664 C C . ARG A 1 84 ? 6.681 -1.259 -1.179 1.00 90.50 84 ARG A C 1
ATOM 666 O O . ARG A 1 84 ? 7.623 -0.716 -1.761 1.00 90.50 84 ARG A O 1
ATOM 673 N N . TRP A 1 85 ? 6.717 -1.525 0.131 1.00 94.25 85 TRP A N 1
ATOM 674 C CA . TRP A 1 85 ? 7.753 -0.945 1.002 1.00 94.25 85 TRP A CA 1
ATOM 675 C C . TRP A 1 85 ? 9.174 -1.357 0.604 1.00 94.25 85 TRP A C 1
ATOM 677 O O . TRP A 1 85 ? 10.054 -0.503 0.573 1.00 94.25 85 TRP A O 1
ATOM 687 N N . GLN A 1 86 ? 9.400 -2.616 0.218 1.00 86.25 86 GLN A N 1
ATOM 688 C CA . GLN A 1 86 ? 10.736 -3.081 -0.185 1.00 86.25 86 GLN A CA 1
ATOM 689 C C . GLN A 1 86 ? 11.221 -2.455 -1.501 1.00 86.25 86 GLN A C 1
ATOM 691 O O . GLN A 1 86 ? 12.423 -2.377 -1.730 1.00 86.25 86 GLN A O 1
ATOM 696 N N . MET A 1 87 ? 10.302 -2.000 -2.359 1.00 85.50 87 MET A N 1
ATOM 697 C CA . MET A 1 87 ? 10.616 -1.542 -3.718 1.00 85.50 87 MET A CA 1
ATOM 698 C C . MET A 1 87 ? 10.621 -0.018 -3.880 1.00 85.50 87 MET A C 1
ATOM 700 O O . MET A 1 87 ? 11.217 0.480 -4.833 1.00 85.50 87 MET A O 1
ATOM 704 N N . LYS A 1 88 ? 9.926 0.735 -3.012 1.00 81.31 88 LYS A N 1
ATOM 705 C CA . LYS A 1 88 ? 9.783 2.198 -3.145 1.00 81.31 88 LYS A CA 1
ATOM 706 C C . LYS A 1 88 ? 10.161 2.977 -1.889 1.00 81.31 88 LYS A C 1
ATOM 708 O O . LYS A 1 88 ? 11.155 3.691 -1.907 1.00 81.31 88 LYS A O 1
ATOM 713 N N . GLY A 1 89 ? 9.336 2.934 -0.844 1.00 82.25 89 GLY A N 1
ATOM 714 C CA . GLY A 1 89 ? 9.430 3.886 0.273 1.00 82.25 89 GLY A CA 1
ATOM 715 C C . GLY A 1 89 ? 10.043 3.337 1.558 1.00 82.25 89 GLY A C 1
ATOM 716 O O . GLY A 1 89 ? 10.089 4.057 2.555 1.00 82.25 89 GLY A O 1
ATOM 717 N N . GLY A 1 90 ? 10.492 2.080 1.583 1.00 93.75 90 GLY A N 1
ATOM 718 C CA . GLY A 1 90 ? 11.123 1.473 2.753 1.00 93.75 90 GLY A CA 1
ATOM 719 C C . GLY A 1 90 ? 10.267 1.597 4.016 1.00 93.75 90 GLY A C 1
ATOM 720 O O . GLY A 1 90 ? 9.047 1.439 4.001 1.00 93.75 90 GLY A O 1
ATOM 721 N N . VAL A 1 91 ? 10.914 1.939 5.130 1.00 97.25 91 VAL A N 1
ATOM 722 C CA . VAL A 1 91 ? 10.256 2.093 6.439 1.00 97.25 91 VAL A CA 1
ATOM 723 C C . VAL A 1 91 ? 9.180 3.190 6.439 1.00 97.25 91 VAL A C 1
ATOM 725 O O . VAL A 1 91 ? 8.237 3.121 7.227 1.00 97.25 91 VAL A O 1
ATOM 728 N N . GLU A 1 92 ? 9.272 4.201 5.570 1.00 97.75 92 GLU A N 1
ATOM 729 C CA . GLU A 1 92 ? 8.257 5.258 5.492 1.00 97.75 92 GLU A CA 1
ATOM 730 C C . GLU A 1 92 ? 6.899 4.713 5.033 1.00 97.75 92 GLU A C 1
ATOM 732 O O . GLU A 1 92 ? 5.864 5.086 5.588 1.00 97.75 92 GLU A O 1
ATOM 737 N N . ASP A 1 93 ? 6.888 3.781 4.078 1.00 97.75 93 ASP A N 1
ATOM 738 C CA . ASP A 1 93 ? 5.651 3.128 3.650 1.00 97.75 93 ASP A CA 1
ATOM 739 C C . ASP A 1 93 ? 5.058 2.280 4.788 1.00 97.75 93 ASP A C 1
ATOM 741 O O . ASP A 1 93 ? 3.854 2.341 5.026 1.00 97.75 93 ASP A O 1
ATOM 745 N N . LEU A 1 94 ? 5.881 1.595 5.590 1.00 98.31 94 LEU A N 1
ATOM 746 C CA . LEU A 1 94 ? 5.393 0.877 6.779 1.00 98.31 94 LEU A CA 1
ATOM 747 C C . LEU A 1 94 ? 4.751 1.823 7.807 1.00 98.31 94 LEU A C 1
ATOM 749 O O . LEU A 1 94 ? 3.707 1.509 8.382 1.00 98.31 94 LEU A O 1
ATOM 753 N N . LYS A 1 95 ? 5.324 3.017 8.008 1.00 98.50 95 LYS A N 1
ATOM 754 C CA . LYS A 1 95 ? 4.731 4.048 8.876 1.00 98.50 95 LYS A CA 1
ATOM 755 C C . LYS A 1 95 ? 3.388 4.548 8.333 1.00 98.50 95 LYS A C 1
ATOM 757 O O . LYS A 1 95 ? 2.462 4.740 9.119 1.00 98.50 95 LYS A O 1
ATOM 762 N N . LYS A 1 96 ? 3.258 4.723 7.012 1.00 98.25 96 LYS A N 1
ATOM 763 C CA . LYS A 1 96 ? 1.983 5.075 6.361 1.00 98.25 96 LYS A CA 1
ATOM 764 C C . LYS A 1 96 ? 0.953 3.958 6.507 1.00 98.25 96 LYS A C 1
ATOM 766 O O . LYS A 1 96 ? -0.197 4.246 6.818 1.00 98.25 96 LYS A O 1
ATOM 771 N N . ALA A 1 97 ? 1.357 2.699 6.341 1.00 98.38 97 ALA A N 1
ATOM 772 C CA . ALA A 1 97 ? 0.477 1.555 6.551 1.00 98.38 97 ALA A CA 1
ATOM 773 C C . ALA A 1 97 ? -0.096 1.543 7.974 1.00 98.38 97 ALA A C 1
ATOM 775 O O . ALA A 1 97 ? -1.312 1.451 8.136 1.00 98.38 97 ALA A O 1
ATOM 776 N N . ARG A 1 98 ? 0.762 1.733 8.989 1.00 98.62 98 ARG A N 1
ATOM 777 C CA . ARG A 1 98 ? 0.334 1.869 10.389 1.00 98.62 98 ARG A CA 1
ATOM 778 C C . ARG A 1 98 ? -0.681 2.999 10.564 1.00 98.62 98 ARG A C 1
ATOM 780 O O . ARG A 1 98 ? -1.737 2.760 11.123 1.00 98.62 98 ARG A O 1
ATOM 787 N N . TRP A 1 99 ? -0.415 4.185 10.014 1.00 98.38 99 TRP A N 1
ATOM 788 C CA . TRP A 1 99 ? -1.336 5.326 10.118 1.00 98.38 99 TRP A CA 1
ATOM 789 C C . TRP A 1 99 ? -2.746 5.014 9.589 1.00 98.38 99 TRP A C 1
ATOM 791 O O . TRP A 1 99 ? -3.741 5.393 10.204 1.00 98.38 99 TRP A O 1
ATOM 801 N N . TYR A 1 100 ? -2.852 4.298 8.465 1.00 98.50 100 TYR A N 1
ATOM 802 C CA . TYR A 1 100 ? -4.151 3.876 7.932 1.00 98.50 100 TYR A CA 1
ATOM 803 C C . TYR A 1 100 ? -4.823 2.793 8.786 1.00 98.50 100 TYR A C 1
ATOM 805 O O . TYR A 1 100 ? -6.047 2.816 8.925 1.00 98.50 100 TYR A O 1
ATOM 813 N N . LEU A 1 101 ? -4.049 1.869 9.363 1.00 98.44 101 LEU A N 1
ATOM 814 C CA . LEU A 1 101 ? -4.569 0.860 10.291 1.00 98.44 101 LEU A CA 1
ATOM 815 C C . LEU A 1 101 ? -5.105 1.500 11.571 1.00 98.44 101 LEU A C 1
ATOM 817 O O . LEU A 1 101 ? -6.221 1.181 11.963 1.00 98.44 101 LEU A O 1
ATOM 821 N N . ASP A 1 102 ? -4.371 2.445 12.158 1.00 98.19 102 ASP A N 1
ATOM 822 C CA . ASP A 1 102 ? -4.792 3.156 13.367 1.00 98.19 102 ASP A CA 1
ATOM 823 C C . ASP A 1 102 ? -6.154 3.835 13.143 1.00 98.19 102 ASP A C 1
ATOM 825 O O . ASP A 1 102 ? -7.069 3.683 13.945 1.00 98.19 102 ASP A O 1
ATOM 829 N N . ARG A 1 103 ? -6.351 4.490 11.989 1.00 97.31 103 ARG A N 1
ATOM 830 C CA . ARG A 1 103 ? -7.642 5.103 11.622 1.00 97.31 103 ARG A CA 1
ATOM 831 C C . ARG A 1 103 ? -8.766 4.093 11.423 1.00 97.31 103 ARG A C 1
ATOM 833 O O . ARG A 1 103 ? -9.914 4.381 11.748 1.00 97.31 103 ARG A O 1
ATOM 840 N N . GLU A 1 104 ? -8.469 2.942 10.823 1.00 97.69 104 GLU A N 1
ATOM 841 C CA . GLU A 1 104 ? -9.454 1.869 10.678 1.00 97.69 104 GLU A CA 1
ATOM 842 C C . GLU A 1 104 ? -9.883 1.324 12.042 1.00 97.69 104 GLU A C 1
ATOM 844 O O . GLU A 1 104 ? -11.072 1.079 12.240 1.00 97.69 104 GLU A O 1
ATOM 849 N N . ILE A 1 105 ? -8.931 1.166 12.964 1.00 97.50 105 ILE A N 1
ATOM 850 C CA . ILE A 1 105 ? -9.177 0.730 14.339 1.00 97.50 105 ILE A CA 1
ATOM 851 C C . ILE A 1 105 ? -10.041 1.766 15.058 1.00 97.50 105 ILE A C 1
ATOM 853 O O . ILE A 1 105 ? -11.127 1.412 15.507 1.00 97.50 105 ILE A O 1
ATOM 857 N N . SER A 1 106 ? -9.651 3.048 15.058 1.00 96.62 106 SER A N 1
ATOM 858 C CA . SER A 1 106 ? -10.433 4.114 15.702 1.00 96.62 106 SER A CA 1
ATOM 859 C C . SER A 1 106 ? -11.876 4.170 15.191 1.00 96.62 106 SER A C 1
ATOM 861 O O . SER A 1 106 ? -12.804 4.202 15.998 1.00 96.62 106 SER A O 1
ATOM 863 N N . ARG A 1 107 ? -12.080 4.070 13.866 1.00 95.25 107 ARG A N 1
ATOM 864 C CA . ARG A 1 107 ? -13.424 4.046 13.264 1.00 95.25 107 ARG A CA 1
ATOM 865 C C . ARG A 1 107 ? -14.255 2.853 13.746 1.00 95.25 107 ARG A C 1
ATOM 867 O O . ARG A 1 107 ? -15.465 2.965 13.909 1.00 95.25 107 ARG A O 1
ATOM 874 N N . ARG A 1 108 ? -13.636 1.680 13.914 1.00 95.12 108 ARG A N 1
ATOM 875 C CA . ARG A 1 108 ? -14.327 0.454 14.356 1.00 95.12 108 ARG A CA 1
ATOM 876 C C . ARG A 1 108 ? -14.616 0.443 15.850 1.00 95.12 108 ARG A C 1
ATOM 878 O O . ARG A 1 108 ? -15.617 -0.135 16.254 1.00 95.12 108 ARG A O 1
ATOM 885 N N . GLU A 1 109 ? -13.757 1.065 16.645 1.00 95.94 109 GLU A N 1
ATOM 886 C CA . GLU A 1 109 ? -13.931 1.195 18.093 1.00 95.94 109 GLU A CA 1
ATOM 887 C C . GLU A 1 109 ? -14.927 2.304 18.471 1.00 95.94 109 GLU A C 1
ATOM 889 O O . GLU A 1 109 ? -15.318 2.400 19.631 1.00 95.94 109 GLU A O 1
ATOM 894 N N . GLY A 1 110 ? -15.374 3.121 17.508 1.00 83.81 110 GLY A N 1
ATOM 895 C CA . GLY A 1 110 ? -16.247 4.266 17.778 1.00 83.81 110 GLY A CA 1
ATOM 896 C C . GLY A 1 110 ? -15.520 5.411 18.485 1.00 83.81 110 GLY A C 1
ATOM 897 O O . GLY A 1 110 ? -16.158 6.290 19.059 1.00 83.81 110 GLY A O 1
ATOM 898 N N . CYS A 1 111 ? -14.187 5.412 18.437 1.00 63.69 111 CYS A N 1
ATOM 899 C CA . CYS A 1 111 ? -13.326 6.474 18.944 1.00 63.69 111 CYS A CA 1
ATOM 900 C C . CYS A 1 111 ? -13.213 7.596 17.899 1.00 63.69 111 CYS A C 1
ATOM 902 O O . CYS A 1 111 ? -12.113 7.982 17.505 1.00 63.69 111 CYS A O 1
ATOM 904 N N . ASP A 1 112 ? -14.352 8.080 17.409 1.00 57.03 112 ASP A N 1
ATOM 905 C CA . ASP A 1 112 ? -14.416 9.289 16.596 1.00 57.03 112 ASP A CA 1
ATOM 906 C C . ASP A 1 112 ? -14.504 10.478 17.568 1.00 57.03 112 ASP A C 1
ATOM 908 O O . ASP A 1 112 ? -15.538 10.708 18.197 1.00 57.03 112 ASP A O 1
ATOM 912 N N . GLY A 1 113 ? -13.375 11.167 17.758 1.00 50.94 113 GLY A N 1
ATOM 913 C CA . GLY A 1 113 ? -13.303 12.471 18.427 1.00 50.94 113 GLY A CA 1
ATOM 914 C C . GLY A 1 113 ? -13.576 13.613 17.461 1.00 50.94 113 GLY A C 1
ATOM 915 O O . GLY A 1 113 ? -13.121 13.511 16.297 1.00 50.94 113 GLY A O 1
#

pLDDT: mean 78.09, std 17.36, range [38.56, 98.62]

Secondary structure (DSSP, 8-state):
-------HHHHHHHHHHHHHHHHHHHHHHHHH----------PPP-TTTS-TTS-TT-TT-HHHHHHHTT--HHHHHHHHHHHHTTTTTHHHHHHHHHHHHHHHHHHHHT---

Radius of gyration: 28.36 Å; chains: 1; bounding box: 58×37×68 Å

Sequence (113 aa):
MSIVGMSMKDLLEKIIADEKREEEKAELIKKYGVEIEPTMAPQPPDMVNQPPHYRAGDTYETIRVIEAWNLGFNLGNAVKYISRWQMKGGVEDLKKARWYLDREISRREGCDG

Foldseek 3Di:
DDDDDDDPVRVVVVVVVVVVVVVVVVVVCVVPVDDPDPPPDPDDAPCPPGNVVPPPPPPCDLVCVCVVVVPDDLQSQLSVLVVCQVPPPPVVSNVSSVVSVVVVVCVVVVVDD